Protein AF-A0A7S0ZUB7-F1 (afdb_monomer)

Radius of gyration: 33.7 Å; Cα contacts (8 Å, |Δi|>4): 50; chai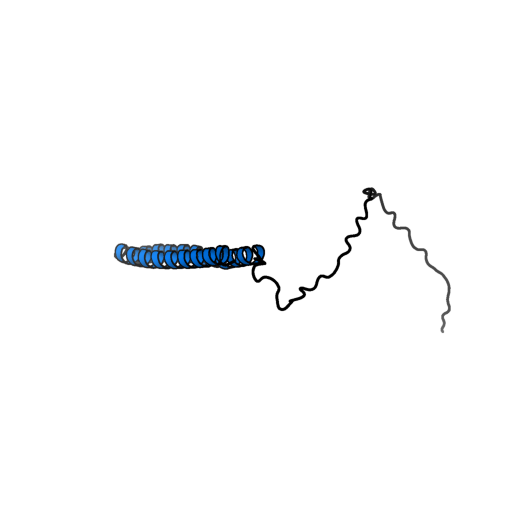ns: 1; bounding box: 63×67×85 Å

InterPro domains:
  IPR000454 ATP synthase, F0 complex, subunit C [PR00124] (56-75)
  IPR000454 ATP synthase, F0 complex, subunit C [PR00124] (77-92)
  IPR000454 ATP synthase, F0 com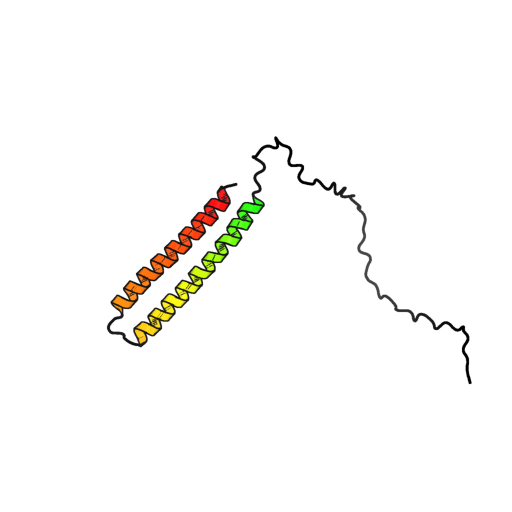plex, subunit C [PR00124] (94-119)
  IPR000454 ATP synthase, F0 complex, subunit C [PTHR10031] (40-121)
  IPR002379 V-ATPase proteolipid subunit C-like domain [PF00137] (56-116)
  IPR020537 ATP synthase, F0 complex, subunit C, DCCD-binding site [PS00605] (84-105)
  IPR035921 F/V-ATP synthase subunit C superfamily [SSF81333] (51-120)
  IPR038662 F1F0 ATP synthase subunit C superfamily [G3DSA:1.20.20.10] (50-120)

Structure (mmCIF, N/CA/C/O backbone):
data_AF-A0A7S0ZUB7-F1
#
_entry.id   AF-A0A7S0ZUB7-F1
#
loop_
_atom_site.group_PDB
_atom_site.id
_atom_site.type_symbol
_atom_site.label_atom_id
_atom_site.label_alt_id
_atom_site.label_comp_id
_atom_site.label_asym_id
_atom_site.label_entity_id
_atom_site.label_seq_id
_atom_site.pdbx_PDB_ins_code
_atom_site.Cartn_x
_atom_site.Cartn_y
_atom_site.Cartn_z
_atom_site.occupancy
_atom_site.B_iso_or_equiv
_atom_site.auth_seq_id
_atom_site.auth_comp_id
_atom_site.auth_asym_id
_atom_site.auth_atom_id
_atom_site.pdbx_PDB_model_num
ATOM 1 N N . ARG A 1 1 ? -32.861 -58.742 -51.058 1.00 41.81 1 ARG A N 1
ATOM 2 C CA . ARG A 1 1 ? -31.753 -59.104 -51.972 1.00 41.81 1 ARG A CA 1
ATOM 3 C C . ARG A 1 1 ? -31.401 -57.826 -52.740 1.00 41.81 1 ARG A C 1
ATOM 5 O O . ARG A 1 1 ? -32.230 -57.398 -53.520 1.00 41.81 1 ARG A O 1
ATOM 12 N N . THR A 1 2 ? -30.461 -57.001 -52.248 1.00 48.25 2 THR A N 1
ATOM 13 C CA . THR A 1 2 ? -29.034 -56.977 -52.691 1.00 48.25 2 THR A CA 1
ATOM 14 C C . THR A 1 2 ? -28.962 -56.674 -54.197 1.00 48.25 2 THR A C 1
ATOM 16 O O . THR A 1 2 ? -29.488 -57.479 -54.948 1.00 48.25 2 THR A O 1
ATOM 19 N N . LEU A 1 3 ? -28.395 -55.608 -54.767 1.00 42.94 3 LEU A N 1
ATOM 20 C CA . LEU A 1 3 ? -27.298 -54.674 -54.466 1.00 42.94 3 LEU A CA 1
ATOM 21 C C . LEU A 1 3 ? -27.472 -53.489 -55.458 1.00 42.94 3 LEU A C 1
ATOM 23 O O . LEU A 1 3 ? -27.996 -53.683 -56.546 1.00 42.94 3 LEU A O 1
ATOM 27 N N . SER A 1 4 ? -27.229 -52.237 -55.074 1.00 41.25 4 SER A N 1
ATOM 28 C CA . SER A 1 4 ? -25.951 -51.536 -55.291 1.00 41.25 4 SER A CA 1
ATOM 29 C C . SER A 1 4 ? -25.467 -51.514 -56.753 1.00 41.25 4 SER A C 1
ATOM 31 O O . SER A 1 4 ? -24.961 -52.524 -57.227 1.00 41.25 4 SER A O 1
ATOM 33 N N . ALA A 1 5 ? -25.569 -50.357 -57.427 1.00 42.59 5 ALA A N 1
ATOM 34 C CA . ALA A 1 5 ? -24.446 -49.714 -58.131 1.00 42.59 5 ALA A CA 1
ATOM 35 C C . ALA A 1 5 ? -24.880 -48.429 -58.867 1.00 42.59 5 ALA A C 1
ATOM 37 O O . ALA A 1 5 ? -25.600 -48.465 -59.856 1.00 42.59 5 ALA A O 1
ATOM 38 N N . LEU A 1 6 ? -24.372 -47.310 -58.341 1.00 49.25 6 LEU A N 1
ATOM 39 C CA . LEU A 1 6 ? -23.881 -46.112 -59.028 1.00 49.25 6 LEU A CA 1
ATOM 40 C C . LEU A 1 6 ? -24.660 -45.551 -60.229 1.00 49.25 6 LEU A C 1
ATOM 42 O O . LEU A 1 6 ? -24.619 -46.091 -61.329 1.00 49.25 6 LEU A O 1
ATOM 46 N N . ARG A 1 7 ? -25.097 -44.297 -60.064 1.00 52.62 7 ARG A N 1
ATOM 47 C CA . ARG A 1 7 ? -24.477 -43.114 -60.706 1.00 52.62 7 ARG A CA 1
ATOM 48 C C . ARG A 1 7 ? -25.540 -42.058 -60.969 1.00 52.62 7 ARG A C 1
ATOM 50 O O . ARG A 1 7 ? -26.036 -41.976 -62.079 1.00 52.62 7 ARG A O 1
ATOM 57 N N . MET A 1 8 ? -25.848 -41.221 -59.983 1.00 44.25 8 MET A N 1
ATOM 58 C CA . MET A 1 8 ? -26.563 -39.966 -60.223 1.00 44.25 8 MET A CA 1
ATOM 59 C C . MET A 1 8 ? -26.065 -38.911 -59.232 1.00 44.25 8 MET A C 1
ATOM 61 O O . MET A 1 8 ? -26.192 -39.071 -58.021 1.00 44.25 8 MET A O 1
ATOM 65 N N . LEU A 1 9 ? -25.436 -37.861 -59.763 1.00 54.03 9 LEU A N 1
ATOM 66 C CA . LEU A 1 9 ? -25.116 -36.630 -59.041 1.00 54.03 9 LEU A CA 1
ATOM 67 C C . LEU A 1 9 ? -26.414 -35.961 -58.557 1.00 54.03 9 LEU A C 1
ATOM 69 O O . LEU A 1 9 ? -27.347 -35.858 -59.354 1.00 54.03 9 LEU A O 1
ATOM 73 N N . PRO A 1 10 ? -26.431 -35.342 -57.365 1.00 46.28 10 PRO A N 1
ATOM 74 C CA . PRO A 1 10 ? -27.298 -34.210 -57.107 1.00 46.28 10 PRO A CA 1
ATOM 75 C C . PRO A 1 10 ? -26.490 -32.908 -57.058 1.00 46.28 10 PRO A C 1
ATOM 77 O O . PRO A 1 10 ? -25.605 -32.696 -56.233 1.00 46.28 10 PRO A O 1
ATOM 80 N N . GLN A 1 11 ? -26.829 -32.074 -58.034 1.00 45.66 11 GLN A N 1
ATOM 81 C CA . GLN A 1 11 ? -26.840 -30.615 -58.077 1.00 45.66 11 GLN A CA 1
ATOM 82 C C . GLN A 1 11 ? -26.343 -29.872 -56.823 1.00 45.66 11 GLN A C 1
ATOM 84 O O . GLN A 1 11 ? -27.002 -29.812 -55.787 1.00 45.66 11 GLN A O 1
ATOM 89 N N . SER A 1 12 ? -25.212 -29.190 -57.001 1.00 39.62 12 SER A N 1
ATOM 90 C CA . SER A 1 12 ? -24.799 -28.055 -56.180 1.00 39.62 12 SER A CA 1
ATOM 91 C C . SER A 1 12 ? -25.823 -26.925 -56.342 1.00 39.62 12 SER A C 1
ATOM 93 O O . SER A 1 12 ? -25.893 -26.281 -57.389 1.00 39.62 12 SER A O 1
ATOM 95 N N . VAL A 1 13 ? -26.663 -26.726 -55.324 1.00 47.81 13 VAL A N 1
ATOM 96 C CA . VAL A 1 13 ? -27.576 -25.584 -55.222 1.00 47.81 13 VAL A CA 1
ATOM 97 C C . VAL A 1 13 ? -26.757 -24.320 -54.979 1.00 47.81 13 VAL A C 1
ATOM 99 O O . VAL A 1 13 ? -26.017 -24.196 -54.002 1.00 47.81 13 VAL A O 1
ATOM 102 N N . ALA A 1 14 ? -26.913 -23.390 -55.916 1.00 46.31 14 ALA A N 1
ATOM 103 C CA . ALA A 1 14 ? -26.292 -22.083 -55.961 1.00 46.31 14 ALA A CA 1
ATOM 104 C C . ALA A 1 14 ? -26.560 -21.274 -54.681 1.00 46.31 14 ALA A C 1
ATOM 106 O O . ALA A 1 14 ? -27.689 -20.875 -54.401 1.00 46.31 14 ALA A O 1
ATOM 107 N N . ARG A 1 15 ? -25.499 -20.977 -53.927 1.00 39.72 15 ARG A N 1
ATOM 108 C CA . ARG A 1 15 ? -25.496 -19.859 -52.981 1.00 39.72 15 ARG A CA 1
ATOM 109 C C . ARG A 1 15 ? -25.125 -18.603 -53.754 1.00 39.72 15 ARG A C 1
ATOM 111 O O . ARG A 1 15 ? -23.996 -18.465 -54.206 1.00 39.72 15 ARG A O 1
ATOM 118 N N . THR A 1 16 ? -26.088 -17.708 -53.909 1.00 55.84 16 THR A N 1
ATOM 119 C CA . THR A 1 16 ? -25.906 -16.330 -54.371 1.00 55.84 16 THR A CA 1
ATOM 120 C C . THR A 1 16 ? -25.052 -15.539 -53.370 1.00 55.84 16 THR A C 1
ATOM 122 O O . THR A 1 16 ? -25.503 -15.358 -52.236 1.00 55.84 16 THR A O 1
ATOM 125 N N . PRO A 1 17 ? -23.868 -15.012 -53.732 1.00 46.59 17 PRO A N 1
ATOM 126 C CA . PRO A 1 17 ? -23.231 -13.972 -52.941 1.00 46.59 17 PRO A CA 1
ATOM 127 C C . PRO A 1 17 ? -23.766 -12.604 -53.384 1.00 46.59 17 PRO A C 1
ATOM 129 O O . PRO A 1 17 ? -23.477 -12.119 -54.478 1.00 46.59 17 PRO A O 1
ATOM 132 N N . VAL A 1 18 ? -24.561 -11.972 -52.521 1.00 49.47 18 VAL A N 1
ATOM 133 C CA . VAL A 1 18 ? -24.900 -10.550 -52.632 1.00 49.47 18 VAL A CA 1
ATOM 134 C C . VAL A 1 18 ? -23.662 -9.734 -52.250 1.00 49.47 18 VAL A C 1
ATOM 136 O O . VAL A 1 18 ? -23.257 -9.700 -51.094 1.00 49.47 18 VAL A O 1
ATOM 139 N N . ALA A 1 19 ? -23.057 -9.130 -53.271 1.00 53.41 19 ALA A N 1
ATOM 140 C CA . ALA A 1 19 ? -22.322 -7.864 -53.277 1.00 53.41 19 ALA A CA 1
ATOM 141 C C . ALA A 1 19 ? -21.574 -7.449 -51.988 1.00 53.41 19 ALA A C 1
ATOM 143 O O . ALA A 1 19 ? -22.029 -6.583 -51.241 1.00 53.41 19 ALA A O 1
ATOM 144 N N . ALA A 1 20 ? -20.344 -7.943 -51.818 1.00 46.75 20 ALA A N 1
ATOM 145 C CA . ALA A 1 20 ? -19.306 -7.210 -51.095 1.00 46.75 20 ALA A CA 1
ATOM 146 C C . ALA A 1 20 ? -18.487 -6.412 -52.120 1.00 46.75 20 ALA A C 1
ATOM 148 O O . ALA A 1 20 ? -17.891 -6.973 -53.039 1.00 46.75 20 ALA A O 1
ATOM 149 N N . ARG A 1 21 ? -18.534 -5.084 -52.002 1.00 57.69 21 ARG A N 1
ATOM 150 C CA . ARG A 1 21 ? -17.841 -4.130 -52.876 1.00 57.69 21 ARG A CA 1
ATOM 151 C C . ARG A 1 21 ? -16.332 -4.435 -52.908 1.00 57.69 21 ARG A C 1
ATOM 153 O O . ARG A 1 21 ? -15.747 -4.564 -51.833 1.00 57.69 21 ARG A O 1
ATOM 160 N N . PRO A 1 22 ? -15.686 -4.511 -54.086 1.00 46.16 22 PRO A N 1
ATOM 161 C CA . PRO A 1 22 ? -14.244 -4.685 -54.160 1.00 46.16 22 PRO A CA 1
ATOM 162 C C . PRO A 1 22 ? -13.576 -3.388 -53.701 1.00 46.16 22 PRO A C 1
ATOM 164 O O . PRO A 1 22 ? -13.611 -2.369 -54.392 1.00 46.16 22 PRO A O 1
ATOM 167 N N . PHE A 1 23 ? -12.999 -3.416 -52.501 1.00 52.44 23 PHE A N 1
ATOM 168 C CA . PHE A 1 23 ? -12.071 -2.385 -52.067 1.00 52.44 23 PHE A CA 1
ATOM 169 C C . PHE A 1 23 ? -10.799 -2.562 -52.897 1.00 52.44 23 PHE A C 1
ATOM 171 O O . PHE A 1 23 ? -10.075 -3.548 -52.771 1.00 52.44 23 PHE A O 1
ATOM 178 N N . SER A 1 24 ? -10.629 -1.633 -53.829 1.00 49.09 24 SER A N 1
ATOM 179 C CA . SER A 1 24 ? -9.506 -1.509 -54.743 1.00 49.09 24 SER A CA 1
ATOM 180 C C . SER A 1 24 ? -8.173 -1.722 -54.014 1.00 49.09 24 SER A C 1
ATOM 182 O O . SER A 1 24 ? -7.831 -0.973 -53.103 1.00 49.09 24 SER A O 1
ATOM 184 N N . SER A 1 25 ? -7.422 -2.744 -54.419 1.00 54.69 25 SER A N 1
ATOM 185 C CA . SER A 1 25 ? -5.962 -2.759 -54.283 1.00 54.69 25 SER A CA 1
ATOM 186 C C . SER A 1 25 ? -5.401 -2.260 -55.611 1.00 54.69 25 SER A C 1
ATOM 188 O O . SER A 1 25 ? -5.878 -2.700 -56.660 1.00 54.69 25 SER A O 1
ATOM 190 N N . PRO A 1 26 ? -4.402 -1.366 -55.597 1.00 54.25 26 PRO A N 1
ATOM 191 C CA . PRO A 1 26 ? -3.058 -1.913 -55.753 1.00 54.25 26 PRO A CA 1
ATOM 192 C C . PRO A 1 26 ? -1.969 -1.079 -55.057 1.00 54.25 26 PRO A C 1
ATOM 194 O O . PRO A 1 26 ? -1.796 0.097 -55.345 1.00 54.25 26 PRO A O 1
ATOM 197 N N . ALA A 1 27 ? -1.168 -1.720 -54.211 1.00 42.38 27 ALA A N 1
ATOM 198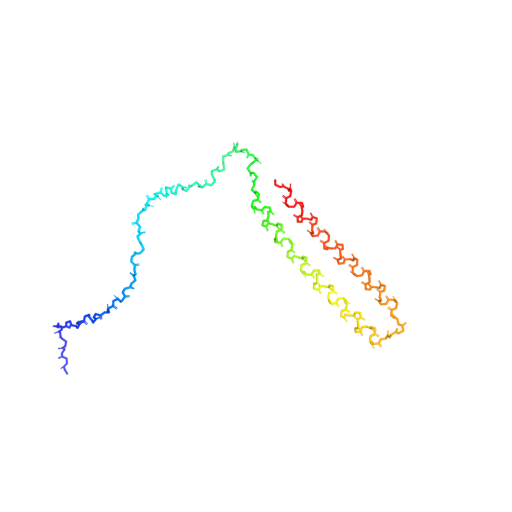 C CA . ALA A 1 27 ? 0.280 -1.504 -54.156 1.00 42.38 27 ALA A CA 1
ATOM 199 C C . ALA A 1 27 ? 0.871 -2.569 -53.237 1.00 42.38 27 ALA A C 1
ATOM 201 O O . ALA A 1 27 ? 0.953 -2.430 -52.019 1.00 42.38 27 ALA A O 1
ATOM 202 N N . LEU A 1 28 ? 1.242 -3.669 -53.874 1.00 48.00 28 LEU A N 1
ATOM 203 C CA . LEU A 1 28 ? 2.042 -4.744 -53.328 1.00 48.00 28 LEU A CA 1
ATOM 204 C C . LEU A 1 28 ? 3.452 -4.176 -53.097 1.00 48.00 28 LEU A C 1
ATOM 206 O O . LEU A 1 28 ? 4.331 -4.307 -53.944 1.00 48.00 28 LEU A O 1
ATOM 210 N N . LEU A 1 29 ? 3.658 -3.473 -51.981 1.00 47.12 29 LEU A N 1
ATOM 211 C CA . LEU A 1 29 ? 5.003 -3.306 -51.451 1.00 47.12 29 LEU A CA 1
ATOM 212 C C . LEU A 1 29 ? 5.346 -4.655 -50.828 1.00 47.12 29 LEU A C 1
ATOM 214 O O . LEU A 1 29 ? 4.883 -4.974 -49.734 1.00 47.12 29 LEU A O 1
ATOM 218 N N . SER A 1 30 ? 6.088 -5.473 -51.574 1.00 52.25 30 SER A N 1
ATOM 219 C CA . SER A 1 30 ? 6.785 -6.635 -51.037 1.00 52.25 30 SER A CA 1
ATOM 220 C C . SER A 1 30 ? 7.579 -6.189 -49.813 1.00 52.25 30 SER A C 1
ATOM 222 O O . SER A 1 30 ? 8.673 -5.640 -49.933 1.00 52.25 30 SER A O 1
ATOM 224 N N . GLN A 1 31 ? 7.016 -6.395 -48.625 1.00 52.62 31 GLN A N 1
ATOM 225 C CA . GLN A 1 31 ? 7.801 -6.470 -47.410 1.00 52.62 31 GLN A CA 1
ATOM 226 C C . GLN A 1 31 ? 8.558 -7.787 -47.496 1.00 52.62 31 GLN A C 1
ATOM 228 O O . GLN A 1 31 ? 8.047 -8.851 -47.150 1.00 52.62 31 GLN A O 1
ATOM 233 N N . ASP A 1 32 ? 9.769 -7.688 -48.033 1.00 41.22 32 ASP A N 1
ATOM 234 C CA . ASP A 1 32 ? 10.816 -8.683 -47.885 1.00 41.22 32 ASP A CA 1
ATOM 235 C C . ASP A 1 32 ? 11.102 -8.799 -46.381 1.00 41.22 32 ASP A C 1
ATOM 237 O O . ASP A 1 32 ? 11.902 -8.066 -45.795 1.00 41.22 32 ASP A O 1
ATOM 241 N N . ALA A 1 33 ? 10.316 -9.638 -45.709 1.00 47.56 33 ALA A N 1
ATOM 242 C CA . ALA A 1 33 ? 10.502 -9.977 -44.315 1.00 47.56 33 ALA A CA 1
ATOM 243 C C . ALA A 1 33 ? 11.751 -10.854 -44.224 1.00 47.56 33 ALA A C 1
ATOM 245 O O . ALA A 1 33 ? 11.671 -12.077 -44.137 1.00 47.56 33 ALA A O 1
ATOM 246 N N . LYS A 1 34 ? 12.924 -10.218 -44.259 1.00 37.81 34 LYS A N 1
ATOM 247 C CA . LYS A 1 34 ? 14.167 -10.839 -43.819 1.00 37.81 34 LYS A CA 1
ATOM 248 C C . LYS A 1 34 ? 13.970 -11.227 -42.351 1.00 37.81 34 LYS A C 1
ATOM 250 O O . LYS A 1 34 ? 13.797 -10.329 -41.523 1.00 37.81 34 LYS A O 1
ATOM 255 N N . PRO A 1 35 ? 14.009 -12.520 -41.984 1.00 46.84 35 PRO A N 1
ATOM 256 C CA . PRO A 1 35 ? 14.037 -12.900 -40.587 1.00 46.84 35 PRO A CA 1
ATOM 257 C C . PRO A 1 35 ? 15.444 -12.575 -40.087 1.00 46.84 35 PRO A C 1
ATOM 259 O O . PRO A 1 35 ? 16.357 -13.395 -40.149 1.00 46.84 35 PRO A O 1
ATOM 262 N N . THR A 1 36 ? 15.665 -11.341 -39.643 1.00 54.97 36 THR A N 1
ATOM 263 C CA . THR A 1 36 ? 16.813 -11.040 -38.793 1.00 54.97 36 THR A CA 1
ATOM 264 C C . THR A 1 36 ? 16.507 -11.622 -37.426 1.00 54.97 36 THR A C 1
ATOM 266 O O . THR A 1 36 ? 16.038 -10.932 -36.524 1.00 54.97 36 THR A O 1
ATOM 269 N N . SER A 1 37 ? 16.768 -12.921 -37.287 1.00 56.16 37 SER A N 1
ATOM 270 C CA . SER A 1 37 ? 17.187 -13.504 -36.017 1.00 56.16 37 SER A CA 1
ATOM 271 C C . SER A 1 37 ? 18.158 -12.522 -35.351 1.00 56.16 37 SER A C 1
ATOM 273 O O . SER A 1 37 ? 18.997 -11.962 -36.069 1.00 56.16 37 SER A O 1
ATOM 275 N N . PRO A 1 38 ? 18.080 -12.269 -34.034 1.00 58.41 38 PRO A N 1
ATOM 276 C CA . PRO A 1 38 ? 19.084 -11.455 -33.375 1.00 58.41 38 PRO A CA 1
ATOM 277 C C . PRO A 1 38 ? 20.402 -12.221 -33.479 1.00 58.41 38 PRO A C 1
ATOM 279 O O . PRO A 1 38 ? 20.668 -13.144 -32.712 1.00 58.41 38 PRO A O 1
ATOM 282 N N . THR A 1 39 ? 21.209 -11.900 -34.489 1.00 56.50 39 THR A N 1
ATOM 283 C CA . THR A 1 39 ? 22.590 -12.347 -34.563 1.00 56.50 39 THR A CA 1
ATOM 284 C C . THR A 1 39 ? 23.280 -11.649 -33.407 1.00 56.50 39 THR A C 1
ATOM 286 O O . THR A 1 39 ? 23.677 -10.492 -33.522 1.00 56.50 39 THR A O 1
ATOM 289 N N . VAL A 1 40 ? 23.352 -12.333 -32.265 1.00 63.84 40 VAL A N 1
ATOM 290 C CA . VAL A 1 40 ? 24.169 -11.924 -31.126 1.00 63.84 40 VAL A CA 1
ATOM 291 C C . VAL A 1 40 ? 25.620 -12.049 -31.586 1.00 63.84 40 VAL A C 1
ATOM 293 O O . VAL A 1 40 ? 26.261 -13.086 -31.444 1.00 63.84 40 VAL A O 1
ATOM 296 N N . THR A 1 41 ? 26.113 -11.010 -32.253 1.00 61.22 41 THR A N 1
ATOM 297 C CA . THR A 1 41 ? 27.521 -10.852 -32.590 1.00 61.22 41 THR A CA 1
ATOM 298 C C . THR A 1 41 ? 28.272 -10.504 -31.313 1.00 61.22 41 THR A C 1
ATOM 300 O O . THR A 1 41 ? 27.899 -9.586 -30.580 1.00 61.22 41 THR A O 1
ATOM 303 N N . LEU A 1 42 ? 29.343 -11.249 -31.045 1.00 58.47 42 LEU A N 1
ATOM 304 C CA . LEU A 1 42 ? 30.271 -11.045 -29.934 1.00 58.47 42 LEU A CA 1
ATOM 305 C C . LEU A 1 42 ? 31.053 -9.731 -30.159 1.00 58.47 42 LEU A C 1
ATOM 307 O O . LEU A 1 42 ? 32.190 -9.743 -30.615 1.00 58.47 42 LEU A O 1
ATOM 311 N N . GLY A 1 43 ? 30.391 -8.589 -29.967 1.00 57.94 43 GLY A N 1
ATOM 312 C CA . GLY A 1 43 ? 30.902 -7.259 -30.324 1.00 57.94 43 GLY A CA 1
ATOM 313 C C . GLY A 1 43 ? 29.838 -6.234 -30.733 1.00 57.94 43 GLY A C 1
ATOM 314 O O . GLY A 1 43 ? 30.196 -5.104 -31.059 1.00 57.94 43 GLY A O 1
ATOM 315 N N . ALA A 1 44 ? 28.544 -6.585 -30.729 1.00 60.34 44 ALA A N 1
ATOM 316 C CA . ALA A 1 44 ? 27.481 -5.591 -30.865 1.00 60.34 44 ALA A CA 1
ATOM 317 C C . ALA A 1 44 ? 27.576 -4.557 -29.724 1.00 60.34 44 ALA A C 1
ATOM 319 O O . ALA A 1 44 ? 27.821 -4.947 -28.576 1.00 60.34 44 ALA A O 1
ATOM 320 N N . PRO A 1 45 ? 27.403 -3.249 -29.999 1.00 59.94 45 PRO A N 1
ATOM 321 C CA . PRO A 1 45 ? 27.464 -2.245 -28.952 1.00 59.94 45 PRO A CA 1
ATOM 322 C C . PRO A 1 45 ? 26.377 -2.558 -27.921 1.00 59.94 45 PRO A C 1
ATOM 324 O O . PRO A 1 45 ? 25.196 -2.597 -28.259 1.00 59.94 45 PRO A O 1
ATOM 327 N N . LEU A 1 46 ? 26.758 -2.699 -26.649 1.00 60.12 46 LEU A N 1
ATOM 328 C CA . LEU A 1 46 ? 25.847 -2.815 -25.495 1.00 60.12 46 LEU A CA 1
ATOM 329 C C . LEU A 1 46 ? 24.956 -1.563 -25.293 1.00 60.12 46 LEU A C 1
ATOM 331 O O . LEU A 1 46 ? 24.364 -1.373 -24.241 1.00 60.12 46 LEU A O 1
ATOM 335 N N . SER A 1 47 ? 24.885 -0.685 -26.296 1.00 62.66 47 SER A N 1
ATOM 336 C CA . SER A 1 47 ? 24.154 0.578 -26.326 1.00 62.66 47 SER A CA 1
ATOM 337 C C . SER A 1 47 ? 22.852 0.487 -27.130 1.00 62.66 47 SER A C 1
ATOM 339 O O . SER A 1 47 ? 22.226 1.518 -27.388 1.00 62.66 47 SER A O 1
ATOM 341 N N . GLN A 1 48 ? 22.425 -0.705 -27.557 1.00 67.75 48 GLN A N 1
ATOM 342 C CA . GLN A 1 48 ? 21.068 -0.870 -28.073 1.00 67.75 48 GLN A CA 1
ATOM 343 C C . GLN A 1 48 ? 20.089 -0.893 -26.892 1.00 67.75 48 GLN A C 1
ATOM 345 O O . GLN A 1 48 ? 19.709 -1.947 -26.395 1.00 67.75 48 GLN A O 1
ATOM 350 N N . ARG A 1 49 ? 19.747 0.308 -26.410 1.00 68.44 49 ARG A N 1
ATOM 351 C CA . ARG A 1 49 ? 18.796 0.535 -25.318 1.00 68.44 49 ARG A CA 1
ATOM 352 C C . ARG A 1 49 ? 17.388 0.187 -25.775 1.00 68.44 49 ARG A C 1
ATOM 354 O O . ARG A 1 49 ? 16.827 0.861 -26.643 1.00 68.44 49 ARG A O 1
ATOM 361 N N . ASN A 1 50 ? 16.799 -0.844 -25.184 1.00 80.75 50 ASN A N 1
ATOM 362 C CA . ASN A 1 50 ? 15.440 -1.260 -25.502 1.00 80.75 50 ASN A CA 1
ATOM 363 C C . ASN A 1 50 ? 14.437 -0.483 -24.637 1.00 80.75 50 ASN A C 1
ATOM 365 O O . ASN A 1 50 ? 13.810 -1.038 -23.742 1.00 80.75 50 ASN A O 1
ATOM 369 N N . ALA A 1 51 ? 14.211 0.797 -24.951 1.00 82.38 51 ALA A N 1
ATOM 370 C CA . ALA A 1 51 ? 13.278 1.653 -24.201 1.00 82.38 51 ALA A CA 1
ATOM 371 C C . ALA A 1 51 ? 11.847 1.075 -24.075 1.00 82.38 51 ALA A C 1
ATOM 373 O O . ALA A 1 51 ? 11.105 1.421 -23.162 1.00 82.38 51 ALA A O 1
ATOM 374 N N . GLY A 1 52 ? 11.439 0.173 -24.976 1.00 88.56 52 GLY A N 1
ATOM 375 C CA . GLY A 1 52 ? 10.148 -0.513 -24.880 1.00 88.56 52 GLY A CA 1
ATOM 376 C C . GLY A 1 52 ? 10.052 -1.512 -23.720 1.00 88.56 52 GLY A C 1
ATOM 377 O O . GLY A 1 52 ? 8.975 -1.652 -23.142 1.00 88.56 52 GLY A O 1
ATOM 378 N N . VAL A 1 53 ? 11.147 -2.195 -23.354 1.00 91.81 53 VAL A N 1
ATOM 379 C CA . VAL A 1 53 ? 11.103 -3.236 -22.309 1.00 91.81 53 VAL A CA 1
ATOM 380 C C . VAL A 1 53 ? 11.086 -2.635 -20.904 1.00 91.81 53 VAL A C 1
ATOM 382 O O . VAL A 1 53 ? 10.352 -3.137 -20.052 1.00 91.81 53 VAL A O 1
ATOM 385 N N . SER A 1 54 ? 11.793 -1.522 -20.676 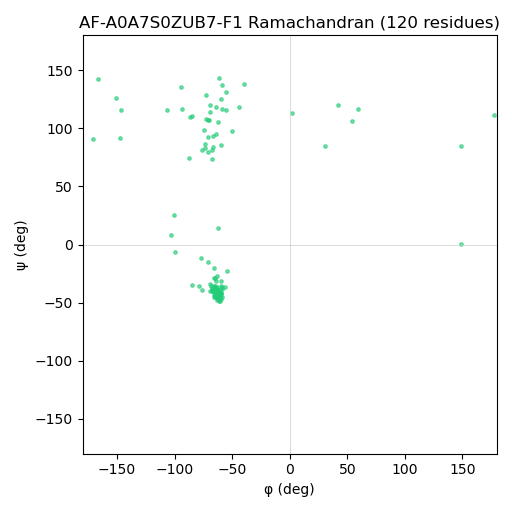1.00 91.44 54 SER A N 1
ATOM 386 C CA . SER A 1 54 ? 11.748 -0.787 -19.404 1.00 91.44 54 SER A CA 1
ATOM 387 C C . SER A 1 54 ? 10.376 -0.203 -19.121 1.00 91.44 54 SER A C 1
ATOM 389 O O . SER A 1 54 ? 9.880 -0.331 -18.005 1.00 91.44 54 SER A O 1
ATOM 391 N N . VAL A 1 55 ? 9.729 0.400 -20.123 1.00 93.44 55 VAL A N 1
ATOM 392 C CA . VAL A 1 55 ? 8.375 0.954 -19.968 1.00 93.44 55 VAL A CA 1
ATOM 393 C C . VAL A 1 55 ? 7.367 -0.154 -19.659 1.00 93.44 55 VAL A C 1
ATOM 395 O O . VAL A 1 55 ? 6.510 0.026 -18.793 1.00 93.44 55 VAL A O 1
ATOM 398 N N . LEU A 1 56 ? 7.493 -1.323 -20.298 1.00 94.50 56 LEU A N 1
ATOM 399 C CA . LEU A 1 56 ? 6.634 -2.470 -20.001 1.00 94.50 56 LEU A CA 1
ATOM 400 C C . LEU A 1 56 ? 6.871 -3.000 -18.576 1.00 94.50 56 LEU A C 1
ATOM 402 O O . LEU A 1 56 ? 5.913 -3.252 -17.846 1.00 94.50 56 LEU A O 1
ATOM 406 N N . GLY A 1 57 ? 8.135 -3.115 -18.155 1.00 93.56 57 GLY A N 1
ATOM 407 C CA . GLY A 1 57 ? 8.505 -3.504 -16.791 1.00 93.56 57 GLY A CA 1
ATOM 408 C C . GLY A 1 57 ? 8.004 -2.512 -15.736 1.00 93.56 57 GLY A C 1
ATOM 409 O O . GLY A 1 57 ? 7.444 -2.921 -14.720 1.00 93.56 57 GLY A O 1
ATOM 410 N N . CYS A 1 58 ? 8.124 -1.213 -16.010 1.00 94.50 58 CYS A N 1
ATOM 411 C CA . CYS A 1 58 ? 7.590 -0.130 -15.187 1.00 94.50 58 CYS A CA 1
ATOM 412 C C . CYS A 1 58 ? 6.061 -0.237 -15.047 1.00 94.50 58 CYS A C 1
ATOM 414 O O . CYS A 1 58 ? 5.540 -0.201 -13.932 1.00 94.50 58 CYS A O 1
ATOM 416 N N . ALA A 1 59 ? 5.335 -0.466 -16.147 1.00 94.31 59 ALA A N 1
ATOM 417 C CA . ALA A 1 59 ? 3.881 -0.630 -16.123 1.00 94.31 59 ALA A CA 1
ATOM 418 C C . ALA A 1 59 ? 3.437 -1.838 -15.280 1.00 94.31 59 ALA A C 1
ATOM 420 O O . ALA A 1 59 ? 2.499 -1.723 -14.491 1.00 94.31 59 ALA A O 1
ATOM 421 N N . ILE A 1 60 ? 4.127 -2.977 -15.406 1.00 95.06 60 ILE A N 1
ATOM 422 C CA . ILE A 1 60 ? 3.844 -4.179 -14.607 1.00 95.06 60 ILE A CA 1
ATOM 423 C C . ILE A 1 60 ? 4.121 -3.916 -13.120 1.00 95.06 60 ILE A C 1
ATOM 425 O O . ILE A 1 60 ? 3.302 -4.279 -12.276 1.00 95.06 60 ILE A O 1
ATOM 429 N N . ALA A 1 61 ? 5.227 -3.242 -12.789 1.00 94.19 61 ALA A N 1
ATOM 430 C CA . ALA A 1 61 ? 5.547 -2.871 -11.411 1.00 94.19 61 ALA A CA 1
ATOM 431 C C . ALA A 1 61 ? 4.467 -1.963 -10.789 1.00 94.19 61 ALA A C 1
ATOM 433 O O . ALA A 1 61 ? 4.078 -2.166 -9.639 1.00 94.19 61 ALA A O 1
ATOM 434 N N . MET A 1 62 ? 3.914 -1.019 -11.560 1.00 94.69 62 MET A N 1
ATOM 435 C CA . MET A 1 62 ? 2.877 -0.091 -11.087 1.00 94.69 62 MET A CA 1
ATOM 436 C C . MET A 1 62 ? 1.545 -0.765 -10.728 1.00 94.69 62 MET A C 1
ATOM 438 O O . MET A 1 62 ? 0.785 -0.211 -9.933 1.00 94.69 62 MET A O 1
ATOM 442 N N . VAL A 1 63 ? 1.264 -1.978 -11.219 1.00 94.75 63 VAL A N 1
ATOM 443 C CA . VAL A 1 63 ? 0.065 -2.739 -10.815 1.00 94.75 63 VAL A CA 1
ATOM 444 C C . VAL A 1 63 ? 0.053 -3.002 -9.303 1.00 94.75 63 VAL A C 1
ATOM 446 O O . VAL A 1 63 ? -1.012 -2.989 -8.684 1.00 94.75 63 VAL A O 1
ATOM 449 N N . ALA A 1 64 ? 1.226 -3.155 -8.676 1.00 92.75 64 ALA A N 1
ATOM 450 C CA . ALA A 1 64 ? 1.339 -3.365 -7.233 1.00 92.75 64 ALA A CA 1
ATOM 451 C C . ALA A 1 64 ? 0.812 -2.175 -6.402 1.00 92.75 64 ALA A C 1
ATOM 453 O O . ALA A 1 64 ? 0.309 -2.378 -5.294 1.00 92.75 64 ALA A O 1
ATOM 454 N N . VAL A 1 65 ? 0.834 -0.949 -6.944 1.00 94.06 65 VAL A N 1
ATOM 455 C CA . VAL A 1 65 ? 0.271 0.245 -6.282 1.00 94.06 65 VAL A CA 1
ATOM 456 C C . VAL A 1 65 ? -1.245 0.114 -6.098 1.00 94.06 65 VAL A C 1
ATOM 458 O O . VAL A 1 65 ? -1.789 0.559 -5.087 1.00 94.06 65 VAL A O 1
ATOM 461 N N . GLY A 1 66 ? -1.933 -0.586 -7.009 1.00 93.50 66 GLY A N 1
ATOM 462 C CA . GLY A 1 66 ? -3.359 -0.893 -6.862 1.00 93.50 66 GLY A CA 1
ATOM 463 C C . GLY A 1 66 ? -3.668 -1.700 -5.593 1.00 93.50 66 GLY A C 1
ATOM 464 O O . GLY A 1 66 ? -4.676 -1.451 -4.930 1.00 93.50 66 GLY A O 1
ATOM 465 N N . GLY A 1 67 ? -2.766 -2.605 -5.193 1.00 93.12 67 GLY A N 1
ATOM 466 C CA . GLY A 1 67 ? -2.877 -3.349 -3.935 1.00 93.12 67 GLY A CA 1
ATOM 467 C C . GLY A 1 67 ? -2.764 -2.453 -2.698 1.00 93.12 67 GLY A C 1
ATOM 468 O O . GLY A 1 67 ? -3.492 -2.656 -1.726 1.00 93.12 67 GLY A O 1
ATOM 469 N N . CYS A 1 68 ? -1.923 -1.415 -2.757 1.00 94.00 68 CYS A N 1
ATOM 470 C CA . CYS A 1 68 ? -1.816 -0.415 -1.691 1.00 94.00 68 CYS A CA 1
ATOM 471 C C . CYS A 1 68 ? -3.124 0.378 -1.555 1.00 94.00 68 CYS A C 1
ATOM 473 O O . CYS A 1 68 ? -3.645 0.506 -0.450 1.00 94.00 68 CYS A O 1
ATOM 475 N N . ALA A 1 69 ? -3.719 0.814 -2.673 1.00 93.19 69 ALA A N 1
ATOM 476 C CA . ALA A 1 69 ? -5.005 1.518 -2.669 1.00 93.19 69 ALA A CA 1
ATOM 477 C C . ALA A 1 69 ? -6.136 0.670 -2.055 1.00 93.19 69 ALA A C 1
ATOM 479 O O . ALA A 1 69 ? -6.911 1.158 -1.228 1.00 93.19 69 ALA A O 1
ATOM 480 N N . GLN A 1 70 ? -6.198 -0.622 -2.398 1.00 95.50 70 GLN A N 1
ATOM 481 C CA . GLN A 1 70 ? -7.145 -1.547 -1.771 1.00 95.50 70 GLN A CA 1
ATOM 482 C C . GLN A 1 70 ? -6.870 -1.714 -0.267 1.00 95.50 70 GLN A C 1
ATOM 484 O O . GLN A 1 70 ? -7.809 -1.734 0.531 1.00 95.50 70 GLN A O 1
ATOM 489 N N . GLY A 1 71 ? -5.597 -1.799 0.129 1.00 94.94 71 GLY A N 1
ATOM 490 C CA . GLY A 1 71 ? -5.179 -1.874 1.529 1.00 94.94 71 GLY A CA 1
ATOM 491 C C . GLY A 1 71 ? -5.627 -0.667 2.356 1.00 94.94 71 GLY A C 1
ATOM 492 O O . GLY A 1 71 ? -6.134 -0.849 3.462 1.00 94.94 71 GLY A O 1
ATOM 493 N N . ILE A 1 72 ? -5.531 0.548 1.804 1.00 95.81 72 ILE A N 1
ATOM 494 C CA . ILE A 1 72 ? -5.987 1.783 2.465 1.00 95.81 72 ILE A CA 1
ATOM 495 C C . ILE A 1 72 ? -7.499 1.718 2.726 1.00 95.81 72 ILE A C 1
ATOM 497 O O . ILE A 1 72 ? -7.957 2.027 3.827 1.00 95.81 72 ILE A O 1
ATOM 501 N N . GLY A 1 73 ? -8.283 1.255 1.748 1.00 95.19 73 GLY A N 1
ATOM 502 C CA . GLY A 1 73 ? -9.729 1.079 1.912 1.00 95.19 73 GLY A CA 1
ATOM 503 C C . GLY A 1 73 ? -10.088 0.100 3.034 1.00 95.19 73 GLY A C 1
ATOM 504 O O . GLY A 1 73 ? -10.978 0.377 3.839 1.00 95.19 73 GLY A O 1
ATOM 505 N N . GLN A 1 74 ? -9.362 -1.017 3.138 1.00 96.19 74 GLN A N 1
ATOM 506 C CA . GLN A 1 74 ? -9.560 -1.996 4.214 1.00 96.19 74 GLN A CA 1
ATOM 507 C C . GLN A 1 74 ? -9.154 -1.447 5.586 1.00 96.19 74 GLN A C 1
ATOM 509 O O . GLN A 1 74 ? -9.841 -1.693 6.577 1.00 96.19 74 GLN A O 1
ATOM 514 N N . LEU A 1 75 ? -8.079 -0.661 5.642 1.00 96.38 75 LEU A N 1
ATOM 515 C CA . LEU A 1 75 ? -7.614 -0.016 6.863 1.00 96.38 75 LEU A CA 1
ATOM 516 C C . LEU A 1 75 ? -8.676 0.943 7.426 1.00 96.38 75 LEU A C 1
ATOM 518 O O . LEU A 1 75 ? -9.034 0.858 8.602 1.00 96.38 75 LEU A O 1
ATOM 522 N N . PHE A 1 76 ? -9.245 1.805 6.577 1.00 95.06 76 PHE A N 1
ATOM 523 C CA . PHE A 1 76 ? -10.316 2.713 6.995 1.00 95.06 76 PHE A CA 1
ATOM 524 C C . PHE A 1 76 ? -11.621 1.980 7.326 1.00 95.06 76 PHE A C 1
ATOM 526 O O . PHE A 1 76 ? -12.300 2.358 8.281 1.00 95.06 76 PHE A O 1
ATOM 533 N N . ALA A 1 77 ? -11.959 0.903 6.610 1.00 96.56 77 ALA A N 1
ATOM 534 C CA . ALA A 1 77 ? -13.109 0.070 6.958 1.00 96.56 77 ALA A CA 1
ATOM 535 C C . ALA A 1 77 ? -12.963 -0.542 8.366 1.00 96.56 77 ALA A C 1
ATOM 537 O O . ALA A 1 77 ? -13.900 -0.488 9.167 1.00 96.56 77 ALA A O 1
ATOM 538 N N . ALA A 1 78 ? -11.775 -1.058 8.700 1.00 95.38 78 ALA A N 1
ATOM 539 C CA . ALA A 1 78 ? -11.475 -1.596 10.024 1.00 95.38 78 ALA A CA 1
ATOM 540 C C . ALA A 1 78 ? -11.517 -0.518 11.119 1.00 95.38 78 ALA A C 1
ATOM 542 O O . ALA A 1 78 ? -12.045 -0.780 12.201 1.00 95.38 78 ALA A O 1
ATOM 543 N N . LEU A 1 79 ? -11.037 0.699 10.837 1.00 95.31 79 LEU A N 1
ATOM 544 C CA . LEU A 1 79 ? -11.131 1.833 11.762 1.00 95.31 79 LEU A CA 1
ATOM 545 C C . LEU A 1 79 ? -12.592 2.173 12.085 1.00 95.31 79 LEU A C 1
ATOM 547 O O . LEU A 1 79 ? -12.940 2.308 13.257 1.00 95.31 79 LEU A O 1
ATOM 551 N N . VAL A 1 80 ? -13.456 2.291 11.071 1.00 95.88 80 VAL A N 1
ATOM 552 C CA . VAL A 1 80 ? -14.877 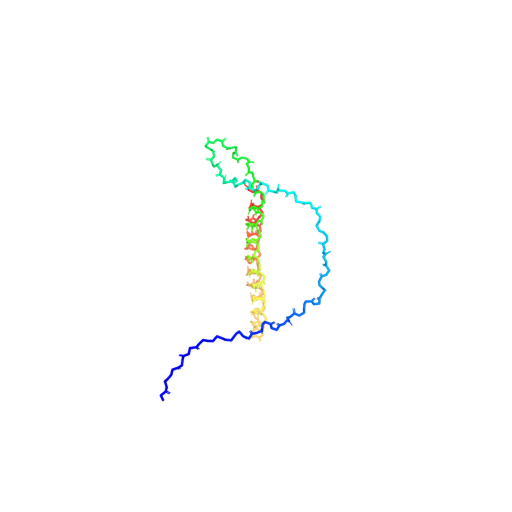2.634 11.269 1.00 95.88 80 VAL A CA 1
ATOM 553 C C . VAL A 1 80 ? -15.583 1.562 12.098 1.00 95.88 80 VAL A C 1
ATOM 555 O O . VAL A 1 80 ? -16.271 1.886 13.067 1.00 95.8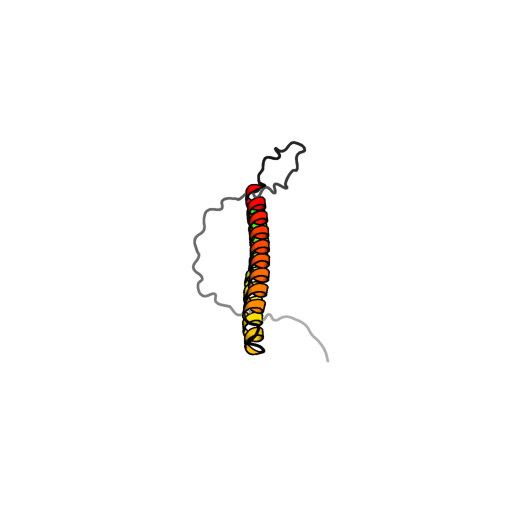8 80 VAL A O 1
ATOM 558 N N . VAL A 1 81 ? -15.372 0.284 11.772 1.00 96.12 81 VAL A N 1
ATOM 559 C CA . VAL A 1 81 ? -15.941 -0.833 12.543 1.00 96.12 81 VAL A CA 1
ATOM 560 C C . VAL A 1 81 ? -15.373 -0.868 13.965 1.00 96.12 81 VAL A C 1
ATOM 562 O O . VAL A 1 81 ? -16.114 -1.102 14.917 1.00 96.12 81 VAL A O 1
ATOM 565 N N . GLY A 1 82 ? -14.078 -0.605 14.137 1.00 94.62 82 GLY A N 1
ATOM 566 C CA . GLY A 1 82 ? -13.424 -0.558 15.442 1.00 94.62 82 GLY A CA 1
ATOM 567 C C . GLY A 1 82 ? -13.969 0.558 16.337 1.00 94.62 82 GLY A C 1
ATOM 568 O O . GLY A 1 82 ? -14.338 0.299 17.484 1.00 94.62 82 GLY A O 1
ATOM 569 N N . MET A 1 83 ? -14.119 1.770 15.793 1.00 95.19 83 MET A N 1
ATOM 570 C CA . MET A 1 83 ? -14.723 2.902 16.505 1.00 95.19 83 MET A CA 1
ATOM 571 C C . MET A 1 83 ? -16.200 2.662 16.833 1.00 95.19 83 MET A C 1
ATOM 573 O O . MET A 1 83 ? -16.648 3.044 17.912 1.00 95.19 83 MET A O 1
ATOM 577 N N . ALA A 1 84 ? -16.950 1.991 15.951 1.00 95.88 84 ALA A N 1
ATOM 578 C CA . ALA A 1 84 ? -18.350 1.647 16.204 1.00 95.88 84 ALA A CA 1
ATOM 579 C C . ALA A 1 84 ? -18.520 0.655 17.370 1.00 95.88 84 ALA A C 1
ATOM 581 O O . ALA A 1 84 ? -19.545 0.677 18.049 1.00 95.88 84 ALA A O 1
ATOM 582 N N . ARG A 1 85 ? -17.527 -0.212 17.620 1.00 95.69 85 ARG A N 1
ATOM 583 C CA . ARG A 1 85 ? -17.564 -1.192 18.721 1.00 95.69 85 ARG A CA 1
ATOM 584 C C . ARG A 1 85 ? -17.102 -0.614 20.051 1.00 95.69 85 ARG A C 1
ATOM 586 O O . ARG A 1 85 ? -17.629 -1.016 21.084 1.00 95.69 85 ARG A O 1
ATOM 593 N N . ASN A 1 86 ? -16.125 0.291 20.042 1.00 91.69 86 ASN A N 1
ATOM 594 C CA . ASN A 1 86 ? -15.671 0.962 21.255 1.00 91.69 86 ASN A CA 1
ATOM 595 C C . ASN A 1 86 ? -15.207 2.408 20.976 1.00 91.69 86 ASN A C 1
ATOM 597 O O . ASN A 1 86 ? -14.022 2.631 20.712 1.00 91.69 86 ASN A O 1
ATOM 601 N N . PRO A 1 87 ? -16.100 3.408 21.090 1.00 91.12 87 PRO A N 1
ATOM 602 C CA . PRO A 1 87 ? -15.768 4.800 20.781 1.00 91.12 87 PRO A CA 1
ATOM 603 C C . PRO A 1 87 ? -14.825 5.452 21.804 1.00 91.12 87 PRO A C 1
ATOM 605 O O . PRO A 1 87 ? -14.240 6.493 21.514 1.00 91.12 87 PRO A O 1
ATOM 608 N N . SER A 1 88 ? -14.651 4.853 22.990 1.00 93.88 88 SER A N 1
ATOM 609 C CA . SER A 1 88 ? -13.771 5.396 24.036 1.00 93.88 88 SER A CA 1
ATOM 610 C C . SER A 1 88 ? -12.291 5.390 23.639 1.00 93.88 88 SER A C 1
ATOM 612 O O . SER A 1 88 ? -11.550 6.274 24.052 1.00 93.88 88 SER A O 1
ATOM 614 N N . MET A 1 89 ? -11.874 4.448 22.784 1.00 91.75 89 MET A N 1
ATOM 615 C CA . MET A 1 89 ? -10.484 4.299 22.330 1.00 91.75 89 MET A CA 1
ATOM 616 C C . MET A 1 89 ? -10.244 4.895 20.934 1.00 91.75 89 MET A C 1
ATOM 618 O O . MET A 1 89 ? -9.349 4.452 20.216 1.00 91.75 89 MET A O 1
ATOM 622 N N . LYS A 1 90 ? -11.051 5.883 20.507 1.00 92.50 90 LYS A N 1
ATOM 623 C CA . LYS A 1 90 ? -10.964 6.446 19.145 1.00 92.50 90 LYS A CA 1
ATOM 624 C C . LYS A 1 90 ? -9.574 6.990 18.800 1.00 92.50 90 LYS A C 1
ATOM 626 O O . LYS A 1 90 ? -9.154 6.881 17.655 1.00 92.50 90 LYS A O 1
ATOM 631 N N . GLU A 1 91 ? -8.880 7.599 19.763 1.00 94.12 91 GLU A N 1
ATOM 632 C CA . GLU A 1 91 ? -7.605 8.280 19.502 1.00 94.12 91 GLU A CA 1
ATOM 633 C C . GLU A 1 91 ? -6.462 7.290 19.320 1.00 94.12 91 GLU A C 1
ATOM 635 O O . GLU A 1 91 ? -5.671 7.441 18.389 1.00 94.12 91 GLU A O 1
ATOM 640 N N . ASP A 1 92 ? -6.442 6.221 20.114 1.00 94.25 92 ASP A N 1
ATOM 641 C CA . ASP A 1 92 ? -5.473 5.137 19.958 1.00 94.25 92 ASP A CA 1
ATOM 642 C C . ASP A 1 92 ? -5.701 4.396 18.634 1.00 94.25 92 ASP A C 1
ATOM 644 O O . ASP A 1 92 ? -4.765 4.186 17.862 1.00 94.25 92 ASP A O 1
ATOM 648 N N . LEU A 1 93 ? -6.961 4.076 18.305 1.00 94.38 93 LEU A N 1
ATOM 649 C CA . LEU A 1 93 ? -7.309 3.407 17.046 1.00 94.38 93 LEU A CA 1
ATOM 650 C C . LEU A 1 93 ? -6.966 4.256 15.816 1.00 94.38 93 LEU A C 1
ATOM 652 O O . LEU A 1 93 ? -6.479 3.728 14.811 1.00 94.38 93 LEU A O 1
ATOM 656 N N . PHE A 1 94 ? -7.201 5.567 15.891 1.00 93.94 94 PHE A N 1
ATOM 657 C CA . PHE A 1 94 ? -6.831 6.497 14.829 1.00 93.94 94 PHE A CA 1
ATOM 658 C C . PHE A 1 94 ? -5.310 6.620 14.697 1.00 93.94 94 PHE A C 1
ATOM 660 O O . PHE A 1 94 ? -4.796 6.587 13.580 1.00 93.94 94 PHE A O 1
ATOM 667 N N . THR A 1 95 ? -4.578 6.657 15.813 1.00 95.75 95 THR A N 1
ATOM 668 C CA . THR A 1 95 ? -3.107 6.687 15.816 1.00 95.75 95 THR A CA 1
ATOM 669 C C . THR A 1 95 ? -2.523 5.424 15.184 1.00 95.75 95 THR A C 1
ATOM 671 O O . THR A 1 95 ? -1.668 5.519 14.304 1.00 95.75 95 THR A O 1
ATOM 674 N N . TYR A 1 96 ? -3.028 4.237 15.536 1.00 95.31 96 TYR A N 1
ATOM 675 C CA . TYR A 1 96 ? -2.609 2.983 14.898 1.00 95.31 96 TYR A CA 1
ATOM 676 C C . TYR A 1 96 ? -2.956 2.933 13.410 1.00 95.31 96 TYR A C 1
ATOM 678 O O . TYR A 1 96 ? -2.166 2.444 12.602 1.00 95.31 96 TYR A O 1
ATOM 686 N N . THR A 1 97 ? -4.105 3.491 13.029 1.00 95.56 97 THR A N 1
ATOM 687 C CA . THR A 1 97 ? -4.499 3.603 11.623 1.00 95.56 97 THR A CA 1
ATOM 688 C C . THR A 1 97 ? -3.581 4.550 10.852 1.00 95.56 97 THR A C 1
ATOM 690 O O . THR A 1 97 ? -3.186 4.223 9.739 1.00 95.56 97 THR A O 1
ATOM 693 N N . LEU A 1 98 ? -3.159 5.679 11.428 1.00 95.31 98 LEU A N 1
ATOM 694 C CA . LEU A 1 98 ? -2.188 6.564 10.776 1.00 95.31 98 LEU A CA 1
ATOM 695 C C . LEU A 1 98 ? -0.805 5.922 10.633 1.00 95.31 98 LEU A C 1
ATOM 697 O O . LEU A 1 98 ? -0.173 6.098 9.595 1.00 95.31 98 LEU A O 1
ATOM 701 N N . ILE A 1 99 ? -0.358 5.138 11.620 1.00 96.12 99 ILE A N 1
ATOM 702 C CA . ILE A 1 99 ? 0.882 4.354 11.506 1.00 96.12 99 ILE A CA 1
ATOM 703 C C . ILE A 1 99 ? 0.766 3.345 10.352 1.00 96.12 99 ILE A C 1
ATOM 705 O O . ILE A 1 99 ? 1.668 3.253 9.518 1.00 96.12 99 ILE A O 1
ATOM 709 N N . GLY A 1 100 ? -0.361 2.630 10.260 1.00 95.50 100 GLY A N 1
ATOM 710 C CA . GLY A 1 100 ? -0.638 1.705 9.158 1.00 95.50 100 GLY A CA 1
ATOM 711 C C . GLY A 1 100 ? -0.697 2.396 7.792 1.00 95.50 100 GLY A C 1
ATOM 712 O O . GLY A 1 100 ? -0.125 1.895 6.828 1.00 95.50 100 GLY A O 1
ATOM 713 N N . MET A 1 101 ? -1.325 3.571 7.711 1.00 95.50 101 MET A N 1
ATOM 714 C CA . MET A 1 101 ? -1.390 4.375 6.488 1.00 95.50 101 MET A CA 1
ATOM 715 C C . MET A 1 101 ? 0.006 4.833 6.057 1.00 95.50 101 MET A C 1
ATOM 717 O O . MET A 1 101 ? 0.370 4.640 4.902 1.00 95.50 101 MET A O 1
ATOM 721 N N . GLY A 1 102 ? 0.830 5.318 6.990 1.00 96.00 102 GLY A N 1
ATOM 722 C CA . GLY A 1 102 ? 2.218 5.687 6.705 1.00 96.00 102 GLY A CA 1
ATOM 723 C C . GLY A 1 102 ? 3.053 4.522 6.162 1.00 96.00 102 GLY A C 1
ATOM 724 O O . GLY A 1 102 ? 3.869 4.715 5.263 1.00 96.00 102 GLY A O 1
ATOM 725 N N . PHE A 1 103 ? 2.819 3.299 6.646 1.00 94.88 103 PHE A N 1
ATOM 726 C CA . PHE A 1 103 ? 3.473 2.103 6.110 1.00 94.88 103 PHE A CA 1
ATOM 727 C C . PHE A 1 103 ? 2.999 1.749 4.689 1.00 94.88 103 PHE A C 1
ATOM 729 O O . PHE A 1 103 ? 3.820 1.388 3.845 1.00 94.88 103 PHE A O 1
ATOM 736 N N . LEU A 1 104 ? 1.699 1.880 4.397 1.00 95.31 104 LEU A N 1
ATOM 737 C CA . LEU A 1 104 ? 1.156 1.657 3.049 1.00 95.31 104 LEU A CA 1
ATOM 738 C C . LEU A 1 104 ? 1.669 2.702 2.047 1.00 95.31 104 LEU A C 1
ATOM 740 O O . LEU A 1 104 ? 2.054 2.335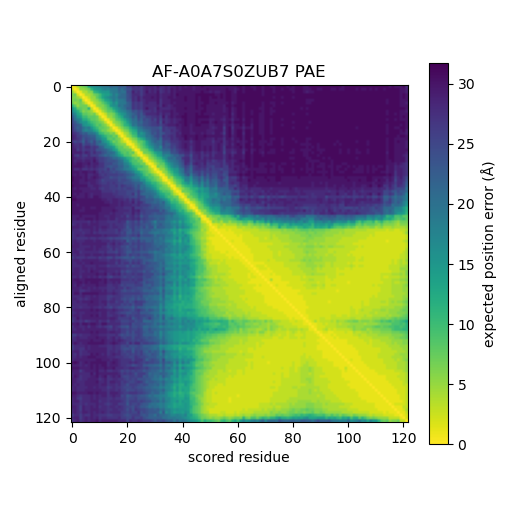 0.938 1.00 95.31 104 LEU A O 1
ATOM 744 N N . GLU A 1 105 ? 1.744 3.972 2.450 1.00 95.12 105 GLU A N 1
ATOM 745 C CA . GLU A 1 105 ? 2.324 5.047 1.636 1.00 95.12 105 GLU A CA 1
ATOM 746 C C . GLU A 1 105 ? 3.818 4.819 1.385 1.00 95.12 105 GLU A C 1
ATOM 748 O O . GLU A 1 105 ? 4.293 4.974 0.261 1.00 95.12 105 GLU A O 1
ATOM 753 N N . PHE A 1 106 ? 4.567 4.371 2.399 1.00 95.75 106 PHE A N 1
ATOM 754 C CA . PHE A 1 106 ? 5.966 3.988 2.220 1.00 95.75 106 PHE A CA 1
ATOM 755 C C . PHE A 1 106 ? 6.113 2.870 1.180 1.00 95.75 106 PHE A C 1
ATOM 757 O O . PHE A 1 106 ? 6.953 2.969 0.285 1.00 95.75 106 PHE A O 1
ATOM 764 N N . LEU A 1 107 ? 5.266 1.839 1.241 1.00 94.62 107 LEU A N 1
ATOM 765 C CA . LEU A 1 107 ? 5.281 0.748 0.268 1.00 94.62 107 LEU A CA 1
ATOM 766 C C . LEU A 1 107 ? 4.954 1.246 -1.151 1.00 94.62 107 LEU A C 1
ATOM 768 O O . LEU A 1 107 ? 5.626 0.857 -2.107 1.00 94.62 107 LEU A O 1
ATOM 772 N N . ALA A 1 108 ? 3.974 2.143 -1.288 1.00 95.06 108 ALA A N 1
ATOM 773 C CA . ALA A 1 108 ? 3.615 2.752 -2.566 1.00 95.06 108 ALA A CA 1
ATOM 774 C C . ALA A 1 108 ? 4.778 3.566 -3.156 1.00 95.06 108 ALA A C 1
ATOM 776 O O . ALA A 1 108 ? 5.112 3.398 -4.330 1.00 95.06 108 ALA A O 1
ATOM 777 N N . ILE A 1 109 ? 5.449 4.386 -2.340 1.00 95.94 109 ILE A N 1
ATOM 778 C CA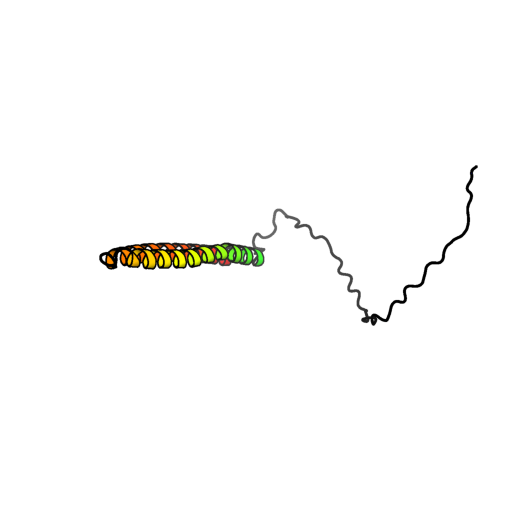 . ILE A 1 109 ? 6.619 5.166 -2.764 1.00 95.94 109 ILE A CA 1
ATOM 779 C C . ILE A 1 109 ? 7.769 4.243 -3.178 1.00 95.94 109 ILE A C 1
ATOM 781 O O . ILE A 1 109 ? 8.405 4.500 -4.197 1.00 95.94 109 ILE A O 1
ATOM 785 N N . VAL A 1 110 ? 8.024 3.153 -2.448 1.00 96.25 110 VAL A N 1
ATOM 786 C CA . VAL A 1 110 ? 9.060 2.169 -2.813 1.00 96.25 110 VAL A CA 1
ATOM 787 C C . VAL A 1 110 ? 8.768 1.540 -4.177 1.00 96.25 110 VAL A C 1
ATOM 789 O O . VAL A 1 110 ? 9.669 1.454 -5.010 1.00 96.25 110 VAL A O 1
ATOM 792 N N . VAL A 1 111 ? 7.517 1.148 -4.443 1.00 95.88 111 VAL A N 1
ATOM 793 C CA . VAL A 1 111 ? 7.117 0.607 -5.754 1.00 95.88 111 VAL A CA 1
ATOM 794 C C . VAL A 1 111 ? 7.312 1.644 -6.860 1.00 95.88 111 VAL A C 1
ATOM 796 O O . VAL A 1 111 ? 7.889 1.322 -7.898 1.00 95.88 111 VAL A O 1
ATOM 799 N N . ILE A 1 112 ? 6.890 2.891 -6.633 1.00 95.44 112 ILE A N 1
ATOM 800 C CA . ILE A 1 112 ? 7.064 3.989 -7.596 1.00 95.44 112 ILE A CA 1
ATOM 801 C C . ILE A 1 112 ? 8.551 4.264 -7.848 1.00 95.44 112 ILE A C 1
ATOM 803 O O . ILE A 1 112 ? 8.947 4.487 -8.990 1.00 95.44 112 ILE A O 1
ATOM 807 N N . LEU A 1 113 ? 9.390 4.203 -6.814 1.00 96.62 113 LEU A N 1
ATOM 808 C CA . LEU A 1 113 ? 10.833 4.384 -6.935 1.00 96.62 113 LEU A CA 1
ATOM 809 C C . LEU A 1 113 ? 11.442 3.283 -7.805 1.00 96.62 113 LEU A C 1
ATOM 811 O O . LEU A 1 113 ? 12.180 3.591 -8.735 1.00 96.62 113 LEU A O 1
ATOM 815 N N . VAL A 1 114 ? 11.095 2.015 -7.567 1.00 95.62 114 VAL A N 1
ATOM 816 C CA . VAL A 1 114 ? 11.564 0.890 -8.394 1.00 95.62 114 VAL A CA 1
ATOM 817 C C . VAL A 1 114 ? 11.064 1.012 -9.836 1.00 95.62 114 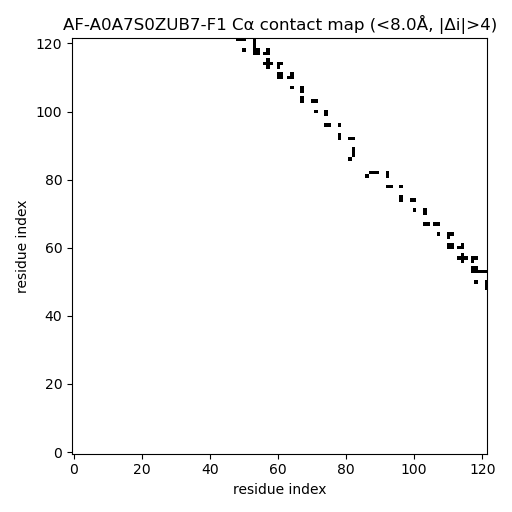VAL A C 1
ATOM 819 O O . VAL A 1 114 ? 11.833 0.796 -10.770 1.00 95.62 114 VAL A O 1
ATOM 822 N N . ALA A 1 115 ? 9.809 1.414 -10.039 1.00 95.12 115 ALA A N 1
ATOM 823 C CA . ALA A 1 115 ? 9.259 1.670 -11.366 1.00 95.12 115 ALA A CA 1
ATOM 824 C C . ALA A 1 115 ? 9.993 2.824 -12.080 1.00 95.12 115 ALA A C 1
ATOM 826 O O . ALA A 1 115 ? 10.264 2.734 -13.278 1.00 95.12 115 ALA A O 1
ATOM 827 N N . GLY A 1 116 ? 10.369 3.877 -11.348 1.00 93.81 116 GLY A N 1
ATOM 828 C CA . GLY A 1 116 ? 11.176 4.990 -11.851 1.00 93.81 116 GLY A CA 1
ATOM 829 C C . GLY A 1 116 ? 12.613 4.586 -12.185 1.00 93.81 116 GLY A C 1
ATOM 830 O O . GLY A 1 116 ? 13.137 4.991 -13.221 1.00 93.81 116 GLY A O 1
ATOM 831 N N . LEU A 1 117 ? 13.226 3.729 -11.361 1.00 93.69 117 LEU A N 1
ATOM 832 C CA . LEU A 1 117 ? 14.531 3.138 -11.656 1.00 93.69 117 LEU A CA 1
ATOM 833 C C . LEU A 1 117 ? 14.468 2.289 -12.923 1.00 93.69 117 LEU A C 1
ATOM 835 O O . LEU A 1 117 ? 15.321 2.460 -13.780 1.00 93.69 117 LEU A O 1
ATOM 839 N N . LEU A 1 118 ? 13.448 1.441 -13.093 1.00 92.31 118 LEU A N 1
ATOM 840 C CA . LEU A 1 118 ? 13.275 0.651 -14.317 1.00 92.31 118 LEU A CA 1
ATOM 841 C C . LEU A 1 118 ? 13.150 1.529 -15.562 1.00 92.31 118 LEU A C 1
ATOM 843 O O . LEU A 1 118 ? 13.715 1.192 -16.596 1.00 92.31 118 LEU A O 1
ATOM 847 N N . LEU A 1 119 ? 12.455 2.664 -15.462 1.00 90.69 119 LEU A N 1
ATOM 848 C CA . LEU A 1 119 ? 12.295 3.597 -16.577 1.00 90.69 119 LEU A CA 1
ATOM 849 C C . LEU A 1 119 ? 13.632 4.233 -16.996 1.00 90.69 119 LEU A C 1
ATOM 851 O O . LEU A 1 119 ? 13.854 4.434 -18.186 1.00 90.69 119 LEU A O 1
ATOM 855 N N . TYR A 1 120 ? 14.522 4.519 -16.039 1.00 87.06 120 TYR A N 1
ATOM 856 C CA . TYR A 1 120 ? 15.810 5.186 -16.283 1.00 87.06 120 TYR A CA 1
ATOM 857 C C . TYR A 1 120 ? 17.021 4.232 -16.350 1.00 87.06 120 TYR A C 1
ATOM 859 O O . TYR A 1 120 ? 18.131 4.668 -16.646 1.00 87.06 120 TYR A O 1
ATOM 867 N N . SER A 1 121 ? 16.835 2.942 -16.054 1.00 82.44 121 SER A N 1
ATOM 868 C CA . SER A 1 121 ? 17.909 1.937 -16.016 1.00 82.44 121 SER A CA 1
ATOM 869 C C . SER A 1 121 ? 18.359 1.469 -17.405 1.00 82.44 121 SER A C 1
ATOM 871 O O . SER A 1 121 ? 19.388 0.798 -17.488 1.00 82.44 121 SER A O 1
ATOM 873 N N . GLU A 1 122 ? 17.619 1.803 -18.468 1.00 64.62 122 GLU A N 1
ATOM 874 C CA . GLU A 1 122 ? 17.960 1.477 -19.863 1.00 64.62 122 GLU A CA 1
ATOM 875 C C . GLU A 1 122 ? 18.662 2.641 -20.572 1.00 64.62 122 GLU A C 1
ATOM 877 O O . GLU A 1 122 ? 18.040 3.702 -20.818 1.00 64.62 122 GLU A O 1
#

Nearest PDB structures (foldseek):
  6tmj-assembly1_L2  TM=9.204E-01  e=2.436E-06  Toxoplasma gondii GT1
  8h9v-assembly1_4  TM=9.320E-01  e=3.304E-04  Homo sapiens
  8ki3-assembly1_7  TM=9.328E-01  e=3.946E-04  Homo sapiens
  5fl7-assembly1_M  TM=9.165E-01  e=1.367E-03  Yarrowia lipolytica
  6b2z-assembly1_5  TM=9.301E-01  e=3.736E-03  Saccharomyces cerevisiae S288C

Sequence (122 aa):
RTLSALRMLPQSVARTPVAARPFSSPALLSQDAKPTSPTVTLGAPLSQRNAGVSVLGCAIAMVAVGGCAQGIGQLFAALVVGMARNPSMKEDLFTYTLIGMGFLEFLAIVVILVAGLLLYSE

Organism: Noctiluca scintillans (NCBI:txid2966)

Foldseek 3Di:
DDDDDDDDDDDDDDDDDPDDDDPDDDDPPPPPPDPPDPPPPPDDPPPPDPLVVLLVVLVVLLVVLVVLVVVLVVLVVCLVVVCVVPVVCNVVSVVVSVVVNVVSVVVNVVSNVVSVCSNVVD

Solvent-accessible surface area (backbone atoms only — not comparable to full-atom values): 7804 Å² total; per-residue (Å²): 134,89,79,91,81,87,89,78,88,80,79,86,79,83,79,83,80,82,81,78,81,83,78,82,78,89,80,87,72,79,75,79,77,71,83,75,66,85,76,82,54,98,77,64,71,95,73,76,61,58,66,68,57,28,49,51,52,20,56,60,45,52,55,58,44,56,54,41,58,54,48,52,55,51,51,53,52,50,47,54,55,49,34,74,74,44,62,89,52,43,66,61,53,48,51,54,47,50,55,52,47,53,52,42,51,50,52,40,51,52,46,51,49,53,24,51,45,38,56,67,73,97

Secondary structure (DSSP, 8-state):
-----------------------------------------TT--TT---HHHHHHHHHHHHHHHHHHHHHHHHHHHHHHHHHHH-GGGHHHHHHHHHHHHHHHHHHHHHHHHHHHHHHH--

Mean predicted aligned error: 16.76 Å

pLDDT: mean 76.51, std 21.53, range [37.81, 96.62]